Protein AF-A0AAW0KDB8-F1 (afdb_monomer_lite)

Sequence (115 aa):
WPCATGHCGGSLLCNGLGGTPPATLAEITLGNEQDFYDVSLVDGYNLAISITTIKGDLNMMCPVGLQVRSHDNKRVVACESACFAFNLPSSVTGSFGSLRLVNPQHTLGFSRGLS

pLDDT: mean 74.94, std 22.3, range [28.2, 95.38]

Organism: Quercus suber (NCBI:txid58331)

InterPro domains:
  IPR001938 Thaumatin family [PF00314] (3-90)
  IPR001938 Thaumatin family [PIRSF002703] (3-102)
  IPR001938 Thaumatin family [PS51367] (1-89)
  IPR001938 Thaumatin family [PTHR31048] (3-98)
  IPR001938 Thaumatin family [SM00205] (1-104)
  IPR037176 Osmotin/thaumatin-like superfamily [G3DSA:2.60.110.10] (1-110)
  IPR037176 Osmotin/thaumatin-like superfamily [SSF49870] (2-90)

Structure (mmCIF, N/CA/C/O backbone):
data_AF-A0AAW0KDB8-F1
#
_entry.id   AF-A0AAW0KDB8-F1
#
loop_
_atom_site.group_PDB
_atom_site.id
_atom_site.type_symbol
_atom_site.label_atom_id
_atom_site.label_alt_id
_atom_site.label_comp_id
_atom_site.label_asym_id
_atom_site.label_entity_id
_atom_site.label_seq_id
_atom_site.pdbx_PDB_ins_code
_atom_site.Cartn_x
_atom_site.Cartn_y
_atom_site.Cartn_z
_atom_site.occupancy
_atom_site.B_iso_or_equiv
_atom_site.auth_seq_id
_atom_site.auth_comp_id
_atom_site.auth_asym_id
_atom_site.auth_atom_id
_atom_site.pdbx_PDB_model_num
ATOM 1 N N . TRP A 1 1 ? 15.067 -18.285 -4.092 1.00 57.59 1 TRP A N 1
ATOM 2 C CA . TRP A 1 1 ? 14.316 -18.486 -5.347 1.00 57.59 1 TRP A CA 1
ATOM 3 C C . TRP A 1 1 ? 13.918 -17.125 -5.898 1.00 57.59 1 TRP A C 1
ATOM 5 O O . TRP A 1 1 ? 13.389 -16.344 -5.116 1.00 57.59 1 TRP A O 1
ATOM 15 N N . PRO A 1 2 ? 14.220 -16.807 -7.169 1.00 82.44 2 PRO A N 1
ATOM 16 C CA . PRO A 1 2 ? 13.782 -15.562 -7.800 1.00 82.44 2 PRO A CA 1
ATOM 17 C C . PRO A 1 2 ? 12.295 -15.622 -8.189 1.00 82.44 2 PRO A C 1
ATOM 19 O O . PRO A 1 2 ? 11.789 -16.683 -8.550 1.00 82.44 2 PRO A O 1
ATOM 22 N N . CYS A 1 3 ? 11.602 -14.485 -8.106 1.00 89.75 3 CYS A N 1
ATOM 23 C CA . CYS A 1 3 ? 10.203 -14.346 -8.524 1.00 89.75 3 CYS A CA 1
ATOM 24 C C . CYS A 1 3 ? 10.136 -14.040 -10.024 1.00 89.75 3 CYS A C 1
ATOM 26 O O . CYS A 1 3 ? 11.021 -13.366 -10.545 1.00 89.75 3 CYS A O 1
ATOM 28 N N . ALA A 1 4 ? 9.070 -14.474 -10.702 1.00 93.62 4 ALA A N 1
ATOM 29 C CA . ALA A 1 4 ? 8.877 -14.177 -12.125 1.00 93.62 4 ALA A CA 1
ATOM 30 C C . ALA A 1 4 ? 8.695 -12.669 -12.408 1.00 93.62 4 ALA A C 1
ATOM 32 O O . ALA A 1 4 ? 9.132 -12.187 -13.446 1.00 93.62 4 ALA A O 1
ATOM 33 N N . THR A 1 5 ? 8.080 -11.923 -11.482 1.00 93.19 5 THR A N 1
ATOM 34 C CA . THR A 1 5 ? 7.867 -10.463 -11.558 1.00 93.19 5 THR A CA 1
ATOM 35 C C . THR A 1 5 ? 8.006 -9.843 -10.167 1.00 93.19 5 THR A C 1
ATOM 37 O O . THR A 1 5 ? 7.696 -10.528 -9.187 1.00 93.19 5 THR A O 1
ATOM 40 N N . GLY A 1 6 ? 8.409 -8.572 -10.058 1.00 91.19 6 GLY A N 1
ATOM 41 C CA . GLY A 1 6 ? 8.468 -7.859 -8.772 1.00 91.19 6 GLY A CA 1
ATOM 42 C C . GLY A 1 6 ? 9.537 -8.383 -7.807 1.00 91.19 6 GLY A C 1
ATOM 43 O O . GLY A 1 6 ? 9.393 -8.276 -6.593 1.00 91.19 6 GLY A O 1
ATOM 44 N N . HIS A 1 7 ? 10.605 -8.992 -8.325 1.00 93.06 7 HIS A N 1
ATOM 45 C CA . HIS A 1 7 ? 11.698 -9.508 -7.505 1.00 93.06 7 HIS A CA 1
ATOM 46 C C . HIS A 1 7 ? 12.446 -8.369 -6.798 1.00 93.06 7 HIS A C 1
ATOM 48 O O . HIS A 1 7 ? 12.864 -7.421 -7.452 1.00 93.06 7 HIS A O 1
ATOM 54 N N . CYS A 1 8 ? 12.662 -8.479 -5.490 1.00 93.00 8 CYS A N 1
ATOM 55 C CA . CYS A 1 8 ? 13.302 -7.444 -4.670 1.00 93.00 8 CYS A CA 1
ATOM 56 C C . CYS A 1 8 ? 14.604 -7.937 -4.000 1.00 93.00 8 CYS A C 1
ATOM 58 O O . CYS A 1 8 ? 14.985 -7.449 -2.942 1.00 93.00 8 CYS A O 1
ATOM 60 N N . GLY A 1 9 ? 15.279 -8.937 -4.586 1.00 86.94 9 GLY A N 1
ATOM 61 C CA . GLY A 1 9 ? 16.537 -9.503 -4.078 1.00 86.94 9 GLY A CA 1
ATOM 62 C C . GLY A 1 9 ? 16.437 -10.972 -3.650 1.00 86.94 9 GLY A C 1
ATOM 63 O O . GLY A 1 9 ? 15.421 -11.632 -3.820 1.00 86.94 9 GLY A O 1
ATOM 64 N N . GLY A 1 10 ? 17.507 -11.526 -3.078 1.00 83.88 10 GLY A N 1
ATOM 65 C CA . GLY A 1 10 ? 17.668 -12.980 -2.898 1.00 83.88 10 GLY A CA 1
ATOM 66 C C . GLY A 1 10 ? 16.822 -13.663 -1.810 1.00 83.88 10 GLY A C 1
ATOM 67 O O . GLY A 1 10 ? 17.014 -14.859 -1.580 1.00 83.88 10 GLY A O 1
ATOM 68 N N . SER A 1 11 ? 15.920 -12.949 -1.130 1.00 81.62 11 SER A N 1
ATOM 69 C CA . SER A 1 11 ? 15.156 -13.458 0.019 1.00 81.62 11 SER A CA 1
ATOM 70 C C . SER A 1 11 ? 13.664 -13.117 -0.071 1.00 81.62 11 SER A C 1
ATOM 72 O O . SER A 1 11 ? 13.263 -12.305 -0.898 1.00 81.62 11 SER A O 1
ATOM 74 N N . LEU A 1 12 ? 12.838 -13.739 0.779 1.00 86.06 12 LEU A N 1
ATOM 75 C CA . LEU A 1 12 ? 11.398 -13.450 0.855 1.00 86.06 12 LEU A CA 1
ATOM 76 C C . LEU A 1 12 ? 11.111 -12.032 1.384 1.00 86.06 12 LEU A C 1
ATOM 78 O O . LEU A 1 12 ? 10.102 -11.436 1.023 1.00 86.06 12 LEU A O 1
ATOM 82 N N . LEU A 1 13 ? 11.985 -11.500 2.243 1.00 89.00 13 LEU A N 1
ATOM 83 C CA . LEU A 1 13 ? 11.866 -10.154 2.796 1.00 89.00 13 LEU A CA 1
ATOM 84 C C . LEU A 1 13 ? 12.662 -9.174 1.926 1.00 89.00 13 LEU A C 1
ATOM 86 O O . LEU A 1 13 ? 13.864 -9.351 1.725 1.00 89.00 13 LEU A O 1
ATOM 90 N N . CYS A 1 14 ? 12.000 -8.123 1.440 1.00 87.75 14 CYS A N 1
ATOM 91 C CA . CYS A 1 14 ? 12.627 -7.137 0.556 1.00 87.75 14 CYS A CA 1
ATOM 92 C C . CYS A 1 14 ? 13.578 -6.169 1.276 1.00 87.75 14 CYS A C 1
ATOM 94 O O . CYS A 1 14 ? 14.377 -5.514 0.621 1.00 87.75 14 CYS A O 1
ATOM 96 N N . ASN A 1 15 ? 13.515 -6.052 2.610 1.00 89.75 15 ASN A N 1
ATOM 97 C CA . ASN A 1 15 ? 14.409 -5.202 3.416 1.00 89.75 15 ASN A CA 1
ATOM 98 C C . ASN A 1 15 ? 14.564 -3.758 2.889 1.00 89.75 15 ASN A C 1
ATOM 100 O O . ASN A 1 15 ? 15.658 -3.201 2.892 1.00 89.75 15 ASN A O 1
ATOM 104 N N . GLY A 1 16 ? 13.466 -3.159 2.421 1.00 88.56 16 GLY A N 1
ATOM 105 C CA . GLY A 1 16 ? 13.452 -1.798 1.873 1.00 88.56 16 GLY A CA 1
ATOM 106 C C . GLY A 1 16 ? 13.813 -1.690 0.387 1.00 88.56 16 GLY A C 1
ATOM 107 O O . GLY A 1 16 ? 13.783 -0.590 -0.153 1.00 88.56 16 GLY A O 1
ATOM 108 N N . LEU A 1 17 ? 14.119 -2.800 -0.291 1.00 90.44 17 LEU A N 1
ATOM 109 C CA . LEU A 1 17 ? 14.300 -2.823 -1.741 1.00 90.44 17 LEU A CA 1
ATOM 110 C C . LEU A 1 17 ? 12.949 -2.800 -2.466 1.00 90.44 17 LEU A C 1
ATOM 112 O O . LEU A 1 17 ? 12.009 -3.494 -2.076 1.00 90.44 17 LEU A O 1
ATOM 116 N N . GLY A 1 18 ? 12.882 -2.032 -3.554 1.00 88.62 18 GLY A N 1
ATOM 117 C CA . GLY A 1 18 ? 11.751 -2.047 -4.479 1.00 88.62 18 GLY A CA 1
ATOM 118 C C . GLY A 1 18 ? 11.706 -3.327 -5.317 1.00 88.62 18 GLY A C 1
ATOM 119 O O . GLY A 1 18 ? 12.725 -3.988 -5.537 1.00 88.62 18 GLY A O 1
ATOM 120 N N . GLY A 1 19 ? 10.511 -3.686 -5.787 1.00 91.56 19 GLY A N 1
ATOM 121 C CA . GLY A 1 19 ? 10.341 -4.782 -6.737 1.00 91.56 19 GLY A CA 1
ATOM 122 C C . GLY A 1 19 ? 10.878 -4.398 -8.115 1.00 91.56 19 GLY A C 1
ATOM 123 O O . GLY A 1 19 ? 10.629 -3.301 -8.596 1.00 91.56 19 GLY A O 1
ATOM 124 N N . THR A 1 20 ? 11.599 -5.309 -8.765 1.00 94.88 20 THR A N 1
ATOM 125 C CA . THR A 1 20 ? 12.116 -5.093 -10.123 1.00 94.88 20 THR A CA 1
ATOM 126 C C . THR A 1 20 ? 10.945 -5.013 -11.114 1.00 94.88 20 THR A C 1
ATOM 128 O O . THR A 1 20 ? 10.152 -5.966 -11.153 1.00 94.88 20 THR A O 1
ATOM 131 N N . PRO A 1 21 ? 10.839 -3.939 -11.924 1.00 95.12 21 PRO A N 1
ATOM 132 C CA . PRO A 1 21 ? 9.825 -3.813 -12.970 1.00 95.12 21 PRO A CA 1
ATOM 133 C C . PRO A 1 21 ? 9.820 -5.006 -13.954 1.00 95.12 21 PRO A C 1
ATOM 135 O O . PRO A 1 21 ? 10.889 -5.541 -14.262 1.00 95.12 21 PRO A O 1
ATOM 138 N N . PRO A 1 22 ? 8.653 -5.426 -14.489 1.00 95.38 22 PRO A N 1
ATOM 139 C CA . PRO A 1 22 ? 7.350 -4.787 -14.330 1.00 95.38 22 PRO A CA 1
ATOM 140 C C . PRO A 1 22 ? 6.673 -5.106 -12.986 1.00 95.38 22 PRO A C 1
ATOM 142 O O . PRO A 1 22 ? 6.595 -6.272 -12.583 1.00 95.38 22 PRO A O 1
ATOM 145 N N . ALA A 1 23 ? 6.148 -4.076 -12.320 1.00 94.81 23 ALA A N 1
ATOM 146 C CA . ALA A 1 23 ? 5.431 -4.191 -11.053 1.00 94.81 23 ALA A CA 1
ATOM 147 C C . ALA A 1 23 ? 4.352 -3.105 -10.916 1.00 94.81 23 ALA A C 1
ATOM 149 O O . ALA A 1 23 ? 4.646 -1.918 -11.008 1.00 94.81 23 ALA A O 1
ATOM 150 N N . THR A 1 24 ? 3.114 -3.520 -10.637 1.00 90.00 24 THR A N 1
ATOM 151 C CA . THR A 1 24 ? 2.041 -2.605 -10.232 1.00 90.00 24 THR A CA 1
ATOM 152 C C . THR A 1 24 ? 2.327 -2.090 -8.817 1.00 90.00 24 THR A C 1
ATOM 154 O O . THR A 1 24 ? 2.524 -2.900 -7.906 1.00 90.00 24 THR A O 1
ATOM 157 N N . LEU A 1 25 ? 2.317 -0.772 -8.605 1.00 92.31 25 LEU A N 1
ATOM 158 C CA . LEU A 1 25 ? 2.621 -0.156 -7.310 1.00 92.31 25 LEU A CA 1
ATOM 159 C C . LEU A 1 25 ? 1.346 0.346 -6.622 1.00 92.31 25 LEU A C 1
ATOM 161 O O . LEU A 1 25 ? 0.492 0.962 -7.255 1.00 92.31 25 LEU A O 1
ATOM 165 N N . ALA A 1 26 ? 1.220 0.085 -5.320 1.00 93.19 26 ALA A N 1
ATOM 166 C CA . ALA A 1 26 ? 0.287 0.794 -4.447 1.00 93.19 26 ALA A CA 1
ATOM 167 C C . ALA A 1 26 ? 1.082 1.818 -3.645 1.00 93.19 26 ALA A C 1
ATOM 169 O O . ALA A 1 26 ? 1.935 1.440 -2.837 1.00 93.19 26 ALA A O 1
ATOM 170 N N . GLU A 1 27 ? 0.795 3.093 -3.861 1.00 88.94 27 GLU A N 1
ATOM 171 C CA . GLU A 1 27 ? 1.502 4.196 -3.222 1.00 88.94 27 GLU A CA 1
ATOM 172 C C . GLU A 1 27 ? 0.589 4.813 -2.161 1.00 88.94 27 GLU A C 1
ATOM 174 O O . GLU A 1 27 ? -0.596 5.049 -2.400 1.00 88.94 27 GLU A O 1
ATOM 179 N N . ILE A 1 28 ? 1.118 4.999 -0.948 1.00 90.75 28 ILE A N 1
ATOM 180 C CA . ILE A 1 28 ? 0.391 5.580 0.185 1.00 90.75 28 ILE A CA 1
ATOM 181 C C . ILE A 1 28 ? 1.313 6.581 0.870 1.00 90.75 28 ILE A C 1
ATOM 183 O O . ILE A 1 28 ? 2.396 6.229 1.335 1.00 90.75 28 ILE A O 1
ATOM 187 N N . THR A 1 29 ? 0.856 7.822 0.968 1.00 85.94 29 THR A N 1
ATOM 188 C CA . THR A 1 29 ? 1.501 8.885 1.737 1.00 85.94 29 THR A CA 1
ATOM 189 C C . THR A 1 29 ? 0.600 9.234 2.910 1.00 85.94 29 THR A C 1
ATOM 191 O O . THR A 1 29 ? -0.504 9.740 2.712 1.00 85.94 29 THR A O 1
ATOM 194 N N . LEU A 1 30 ? 1.070 8.948 4.127 1.00 86.75 30 LEU A N 1
ATOM 195 C CA . LEU A 1 30 ? 0.355 9.277 5.357 1.00 86.75 30 LEU A CA 1
ATOM 196 C C . LEU A 1 30 ? 0.661 10.718 5.758 1.00 86.75 30 LEU A C 1
ATOM 198 O O . LEU A 1 30 ? 1.826 11.076 5.954 1.00 86.75 30 LEU A O 1
ATOM 202 N N . GLY A 1 31 ? -0.380 11.536 5.854 1.00 86.38 31 GLY A N 1
ATOM 203 C CA . GLY A 1 31 ? -0.273 12.926 6.282 1.00 86.38 31 GLY A CA 1
ATOM 204 C C . GLY A 1 31 ? -0.811 13.122 7.695 1.00 86.38 31 GLY A C 1
ATOM 205 O O . GLY A 1 31 ? -1.435 12.243 8.277 1.00 86.38 31 GLY A O 1
ATOM 206 N N . ASN A 1 32 ? -0.590 14.309 8.262 1.00 83.31 32 ASN A N 1
ATOM 207 C CA . ASN A 1 32 ? -1.126 14.633 9.591 1.00 83.31 32 ASN A CA 1
ATOM 208 C C . ASN A 1 32 ? -2.650 14.839 9.573 1.00 83.31 32 ASN A C 1
ATOM 210 O O . ASN A 1 32 ? -3.329 14.531 10.546 1.00 83.31 32 ASN A O 1
ATOM 214 N N . GLU A 1 33 ? -3.178 15.380 8.473 1.00 87.75 33 GLU A N 1
ATOM 215 C CA . GLU A 1 33 ? -4.601 15.714 8.313 1.00 87.75 33 GLU A CA 1
ATOM 216 C C . GLU A 1 33 ? -5.255 14.953 7.156 1.00 87.75 33 GLU A C 1
ATOM 218 O O . GLU A 1 33 ? -6.455 14.676 7.182 1.00 87.75 33 GLU A O 1
ATOM 223 N N . GLN A 1 34 ? -4.468 14.615 6.134 1.00 84.50 34 GLN A N 1
ATOM 224 C CA . GLN A 1 34 ? -4.949 13.986 4.917 1.00 84.50 34 GLN A CA 1
ATOM 225 C C . GLN A 1 34 ? -3.924 12.993 4.383 1.00 84.50 34 GLN A C 1
ATOM 227 O O . GLN A 1 34 ? -2.764 13.340 4.174 1.00 84.50 34 GLN A O 1
ATOM 232 N N . ASP A 1 35 ? -4.401 11.785 4.102 1.00 86.69 35 ASP A N 1
ATOM 233 C CA . ASP A 1 35 ? -3.634 10.750 3.424 1.00 86.69 35 ASP A CA 1
ATOM 234 C C . ASP A 1 35 ? -3.864 10.818 1.913 1.00 86.69 35 ASP A C 1
ATOM 236 O O . ASP A 1 35 ? -4.973 11.107 1.443 1.00 86.69 35 ASP A O 1
ATOM 240 N N . PHE A 1 36 ? -2.826 10.491 1.150 1.00 85.94 36 PHE A N 1
ATOM 241 C CA . PHE A 1 36 ? -2.881 10.355 -0.303 1.00 85.94 36 PHE A CA 1
ATOM 242 C C . PHE A 1 36 ? -2.572 8.913 -0.682 1.00 85.94 36 PHE A C 1
ATOM 244 O O . PHE A 1 36 ? -1.694 8.288 -0.088 1.00 85.94 36 PHE A O 1
ATOM 251 N N . TYR A 1 37 ? -3.304 8.375 -1.653 1.00 89.69 37 TYR A N 1
ATOM 252 C CA . TYR A 1 37 ? -3.084 7.022 -2.138 1.00 89.69 37 TYR A CA 1
ATOM 253 C C . TYR A 1 37 ? -3.425 6.902 -3.618 1.00 89.69 37 TYR A C 1
ATOM 255 O O . TYR A 1 37 ? -4.365 7.543 -4.099 1.00 89.69 37 TYR A O 1
ATOM 263 N N . ASP A 1 38 ? -2.709 6.031 -4.318 1.00 87.44 38 ASP A N 1
ATOM 264 C CA . ASP A 1 38 ? -2.963 5.722 -5.719 1.00 87.44 38 ASP A CA 1
ATOM 265 C C . ASP A 1 38 ? -2.424 4.337 -6.113 1.00 87.44 38 ASP A C 1
ATOM 267 O O . ASP A 1 38 ? -1.671 3.687 -5.383 1.00 87.44 38 ASP A O 1
ATOM 271 N N . VAL A 1 39 ? -2.901 3.853 -7.261 1.00 91.31 39 VAL A N 1
ATOM 272 C CA . VAL A 1 39 ? -2.353 2.674 -7.932 1.00 91.31 39 VAL A CA 1
ATOM 273 C C . VAL A 1 39 ? -1.598 3.171 -9.152 1.00 91.31 39 VAL A C 1
ATOM 275 O O . VAL A 1 39 ? -2.202 3.722 -10.077 1.00 91.31 39 VAL A O 1
ATOM 278 N N . SER A 1 40 ? -0.296 2.933 -9.155 1.00 87.38 40 SER A N 1
ATOM 279 C CA . SER A 1 40 ? 0.622 3.435 -10.160 1.00 87.38 40 SER A CA 1
ATOM 280 C C . SER A 1 40 ? 1.114 2.304 -11.054 1.00 87.38 40 SER A C 1
ATOM 282 O O . SER A 1 40 ? 1.438 1.199 -10.611 1.00 87.38 40 SER A O 1
ATOM 284 N N . LEU A 1 41 ? 1.140 2.596 -12.353 1.00 91.56 41 LEU A N 1
ATOM 285 C CA . LEU A 1 41 ? 1.684 1.731 -13.402 1.00 91.56 41 LEU A CA 1
ATOM 286 C C . LEU A 1 41 ? 2.968 2.317 -13.994 1.00 91.56 41 LEU A C 1
ATOM 288 O O . LEU A 1 41 ? 3.374 1.916 -15.085 1.00 91.56 41 LEU A O 1
ATOM 292 N N . VAL A 1 42 ? 3.587 3.281 -13.302 1.00 93.75 42 VAL A N 1
ATOM 293 C CA . VAL A 1 42 ? 4.853 3.898 -13.727 1.00 93.75 42 VAL A CA 1
ATOM 294 C C . VAL A 1 42 ? 5.931 2.827 -13.926 1.00 93.75 42 VAL A C 1
ATOM 296 O O . VAL A 1 42 ? 6.629 2.853 -14.937 1.00 93.75 42 VAL A O 1
ATOM 299 N N . ASP A 1 43 ? 5.960 1.821 -13.047 1.00 90.31 43 ASP A N 1
ATOM 300 C CA . ASP A 1 43 ? 6.878 0.676 -13.105 1.00 90.31 43 ASP A CA 1
ATOM 301 C C . ASP A 1 43 ? 6.289 -0.539 -13.849 1.00 90.31 43 ASP A C 1
ATOM 303 O O . ASP A 1 43 ? 6.787 -1.661 -13.744 1.00 90.31 43 ASP A O 1
ATOM 307 N N . GLY A 1 44 ? 5.240 -0.341 -14.649 1.00 91.00 44 GLY A N 1
ATOM 308 C CA . GLY A 1 44 ? 4.585 -1.386 -15.433 1.00 91.00 44 GLY A CA 1
ATOM 309 C C . GLY A 1 44 ? 3.476 -2.130 -14.684 1.00 91.00 44 GLY A C 1
ATOM 310 O O . GLY A 1 44 ? 3.011 -1.718 -13.627 1.00 91.00 44 GLY A O 1
ATOM 311 N N . TYR A 1 45 ? 3.000 -3.226 -15.275 1.00 92.94 45 TYR A N 1
ATOM 312 C CA . TYR A 1 45 ? 1.864 -3.999 -14.769 1.00 92.94 45 TYR A CA 1
ATOM 313 C C . TYR A 1 45 ? 2.229 -5.476 -14.650 1.00 92.94 45 TYR A C 1
ATOM 315 O O . TYR A 1 45 ? 2.732 -6.072 -15.605 1.00 92.94 45 TYR A O 1
ATOM 323 N N . ASN A 1 46 ? 1.928 -6.079 -13.502 1.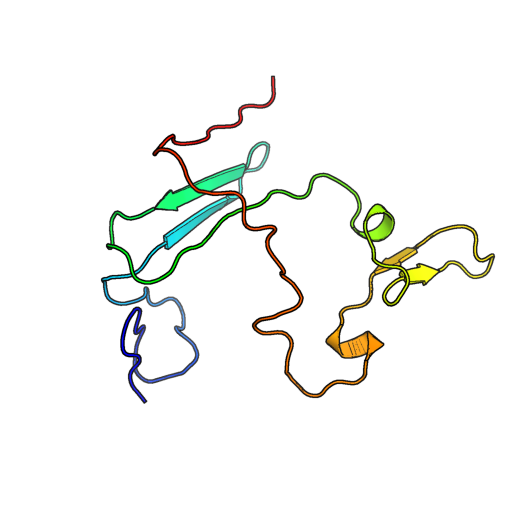00 91.88 46 ASN A N 1
ATOM 324 C CA . ASN A 1 46 ? 2.035 -7.527 -13.305 1.00 91.88 46 ASN A CA 1
ATOM 325 C C . ASN A 1 46 ? 0.765 -8.139 -12.700 1.00 91.88 46 ASN A C 1
ATOM 327 O O . ASN A 1 46 ? 0.358 -9.225 -13.107 1.00 91.88 46 ASN A O 1
ATOM 331 N N . LEU A 1 47 ? 0.130 -7.449 -11.749 1.00 93.19 47 LEU A N 1
ATOM 332 C CA . LEU A 1 47 ? -1.079 -7.893 -11.058 1.00 93.19 47 LEU A CA 1
ATOM 333 C C . LEU A 1 47 ? -2.071 -6.739 -10.895 1.00 93.19 47 LEU A C 1
ATOM 335 O O . LEU A 1 47 ? -1.685 -5.584 -10.715 1.00 93.19 47 LEU A O 1
ATOM 339 N N . ALA A 1 48 ? -3.366 -7.057 -10.926 1.00 88.19 48 ALA A N 1
ATOM 340 C CA . ALA A 1 48 ? -4.414 -6.101 -10.593 1.00 88.19 48 ALA A CA 1
ATOM 341 C C . ALA A 1 48 ? -4.484 -5.902 -9.073 1.00 88.19 48 ALA A C 1
ATOM 343 O O . ALA A 1 48 ? -4.628 -6.869 -8.324 1.00 88.19 48 ALA A O 1
ATOM 344 N N . ILE A 1 49 ? -4.428 -4.647 -8.634 1.00 89.12 49 ILE A N 1
ATOM 345 C CA . ILE A 1 49 ? -4.573 -4.258 -7.230 1.00 89.12 49 ILE A CA 1
ATOM 346 C C . ILE A 1 49 ? -5.610 -3.142 -7.105 1.00 89.12 49 ILE A C 1
ATOM 348 O O . ILE A 1 49 ? -5.906 -2.440 -8.071 1.00 89.12 49 ILE A O 1
ATOM 352 N N . SER A 1 50 ? -6.161 -2.968 -5.906 1.00 86.38 50 SER A N 1
ATOM 353 C CA . SER A 1 50 ? -7.043 -1.843 -5.594 1.00 86.38 50 SER A CA 1
ATOM 354 C C . SER A 1 50 ? -6.866 -1.425 -4.141 1.00 86.38 50 SER A C 1
ATOM 356 O O . SER A 1 50 ? -6.616 -2.269 -3.279 1.00 86.38 50 SER A O 1
ATOM 358 N N . ILE A 1 51 ? -7.013 -0.128 -3.881 1.00 83.81 51 ILE A N 1
ATOM 359 C CA . ILE A 1 51 ? -6.929 0.454 -2.542 1.00 83.81 51 ILE A CA 1
ATOM 360 C C . ILE A 1 51 ? -8.340 0.864 -2.128 1.00 83.81 51 ILE A C 1
ATOM 362 O O . ILE A 1 51 ? -8.998 1.640 -2.819 1.00 83.81 51 ILE A O 1
ATOM 366 N N . THR A 1 52 ? -8.815 0.329 -1.004 1.00 83.25 52 THR A N 1
ATOM 367 C CA . THR A 1 52 ? -10.114 0.689 -0.422 1.00 83.25 52 THR A CA 1
ATOM 368 C C . THR A 1 52 ? -9.888 1.282 0.957 1.00 83.25 52 THR A C 1
ATOM 370 O O . THR A 1 52 ? -9.312 0.632 1.826 1.00 83.25 52 THR A O 1
ATOM 373 N N . THR A 1 53 ? -10.361 2.508 1.169 1.00 78.81 53 THR A N 1
ATOM 374 C CA . THR A 1 53 ? -10.320 3.139 2.487 1.00 78.81 53 THR A CA 1
ATOM 375 C C . THR A 1 53 ? -11.517 2.687 3.311 1.00 78.81 53 THR A C 1
ATOM 377 O O . THR A 1 53 ? -12.668 2.7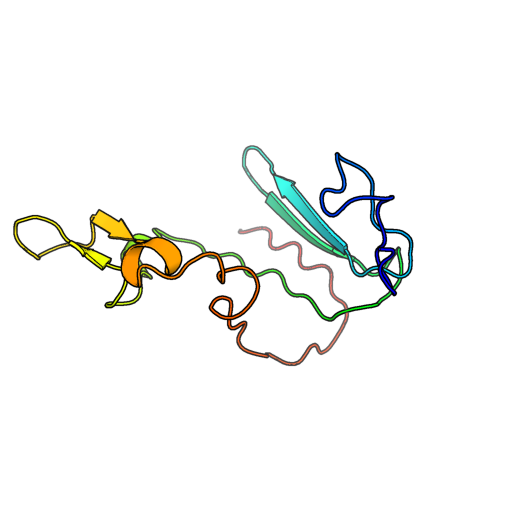71 2.879 1.00 78.81 53 THR A O 1
ATOM 380 N N . ILE A 1 54 ? -11.249 2.200 4.519 1.00 75.62 54 ILE A N 1
ATOM 381 C CA . ILE A 1 54 ? -12.290 1.869 5.488 1.00 75.62 54 ILE A CA 1
ATOM 382 C C . ILE A 1 54 ? -12.350 3.024 6.478 1.00 75.62 54 ILE A C 1
ATOM 384 O O . ILE A 1 54 ? -11.470 3.187 7.318 1.00 75.62 54 ILE A O 1
ATOM 388 N N . LYS A 1 55 ? -13.385 3.857 6.355 1.00 69.31 55 LYS A N 1
AT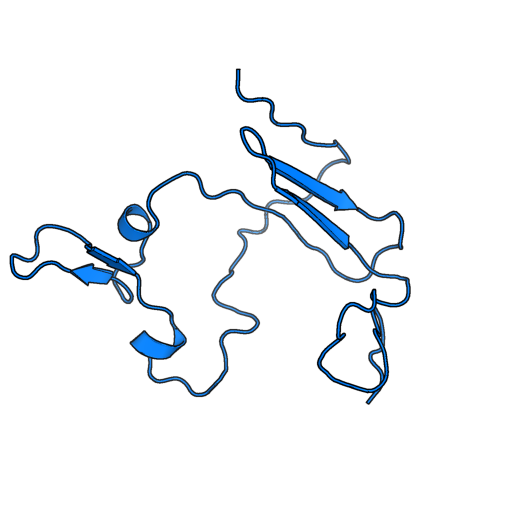OM 389 C CA . LYS A 1 55 ? -13.679 4.895 7.343 1.00 69.31 55 LYS A CA 1
ATOM 390 C C . LYS A 1 55 ? -14.588 4.325 8.418 1.00 69.31 55 LYS A C 1
ATOM 392 O O . LYS A 1 55 ? -15.756 4.057 8.150 1.00 69.31 55 LYS A O 1
ATOM 397 N N . GLY A 1 56 ? -14.070 4.182 9.630 1.00 67.19 56 GLY A N 1
ATOM 398 C CA . GLY A 1 56 ? -14.873 3.830 10.795 1.00 67.19 56 GLY A CA 1
ATOM 399 C C . GLY A 1 56 ? -14.171 2.871 11.740 1.00 67.19 56 GLY A C 1
ATOM 400 O O . GLY A 1 56 ? -13.094 2.357 11.455 1.00 67.19 56 GLY A O 1
ATOM 401 N N . ASP A 1 57 ? -14.811 2.647 12.881 1.00 75.81 57 ASP A N 1
ATOM 402 C CA . ASP A 1 57 ? -14.358 1.679 13.869 1.00 75.81 57 ASP A CA 1
ATOM 403 C C . ASP A 1 57 ? -14.484 0.257 13.300 1.00 75.81 57 ASP A C 1
ATOM 405 O O . ASP A 1 57 ? -15.578 -0.187 12.932 1.00 75.81 57 ASP A O 1
ATOM 409 N N . LEU A 1 58 ? -13.359 -0.462 13.247 1.00 80.12 58 LEU A N 1
ATOM 410 C CA . LEU A 1 58 ? -13.292 -1.850 12.792 1.00 80.12 58 LEU A CA 1
ATOM 411 C C . LEU A 1 58 ? -14.241 -2.748 13.598 1.00 80.12 58 LEU A C 1
ATOM 413 O O . LEU A 1 58 ? -14.791 -3.705 13.057 1.00 80.12 58 LEU A O 1
ATOM 417 N N . ASN A 1 5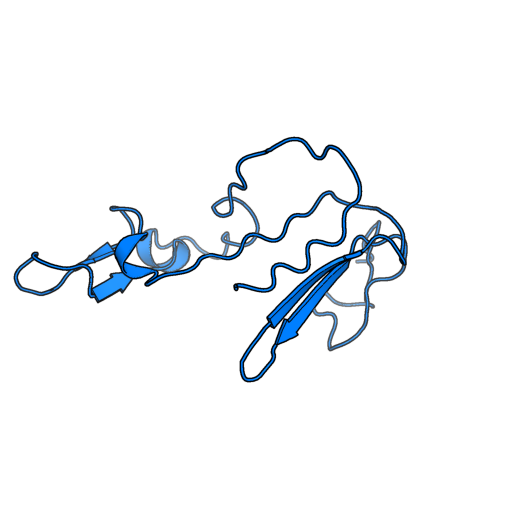9 ? -14.513 -2.401 14.858 1.00 84.56 59 ASN A N 1
ATOM 418 C CA . ASN A 1 59 ? -15.463 -3.116 15.705 1.00 84.56 59 ASN A CA 1
ATOM 419 C C . ASN A 1 59 ? -16.896 -3.069 15.156 1.00 84.56 59 ASN A C 1
ATOM 421 O O . ASN A 1 59 ? -17.642 -4.034 15.321 1.00 84.56 59 ASN A O 1
ATOM 425 N N . MET A 1 60 ? -17.283 -1.991 14.464 1.00 81.94 60 MET A N 1
ATOM 426 C CA . MET A 1 60 ? -18.615 -1.874 13.853 1.00 81.94 60 MET A CA 1
ATOM 427 C C . MET A 1 60 ? -18.752 -2.697 12.571 1.00 81.94 60 MET A C 1
ATOM 429 O O . MET A 1 60 ? -19.856 -3.109 12.223 1.00 81.94 60 MET A O 1
ATOM 433 N N . MET A 1 61 ? -17.643 -2.935 11.869 1.00 82.31 61 MET A N 1
ATOM 434 C CA . MET A 1 61 ? -17.615 -3.714 10.624 1.00 82.31 61 MET A CA 1
ATOM 435 C C . MET A 1 61 ? -17.133 -5.153 10.838 1.00 82.31 61 MET A C 1
ATOM 437 O O . MET A 1 61 ? -17.031 -5.920 9.881 1.00 82.31 61 MET A O 1
ATOM 441 N N . CYS A 1 62 ? -16.841 -5.528 12.084 1.00 85.00 62 CYS A N 1
ATOM 442 C CA . CYS A 1 62 ? -16.274 -6.821 12.416 1.00 85.00 62 CYS A CA 1
ATOM 443 C C . CYS A 1 62 ? -17.267 -7.957 12.109 1.00 85.00 62 CYS A C 1
ATOM 445 O O . CYS A 1 62 ? -18.378 -7.964 12.656 1.00 85.00 62 CYS A O 1
ATOM 447 N N . PRO A 1 63 ? -16.899 -8.947 11.275 1.00 86.94 63 PRO A N 1
ATOM 448 C CA . PRO A 1 63 ? -17.733 -10.117 11.019 1.00 86.94 63 PRO A CA 1
ATOM 449 C C . PRO A 1 63 ? -18.045 -10.879 12.310 1.00 86.94 63 PRO A C 1
ATOM 451 O O . PRO A 1 63 ? -17.174 -11.024 13.160 1.00 86.94 63 PRO A O 1
ATOM 454 N N . VAL A 1 64 ? -19.258 -11.431 12.437 1.00 86.50 64 VAL A N 1
ATOM 455 C CA . VAL A 1 64 ? -19.737 -12.094 13.672 1.00 86.50 64 VAL A CA 1
ATOM 456 C C . VAL A 1 64 ? -18.767 -13.159 14.201 1.00 86.50 64 VAL A C 1
ATOM 458 O O . VAL A 1 64 ? -18.556 -13.236 15.405 1.00 86.50 64 VAL A O 1
ATOM 461 N N . GLY A 1 65 ? -18.131 -13.934 13.317 1.00 83.81 65 GLY A N 1
ATOM 462 C CA . GLY A 1 65 ? -17.167 -14.977 13.700 1.00 83.81 65 GLY A CA 1
ATOM 463 C C . GLY A 1 65 ? -15.830 -14.469 14.255 1.00 83.81 65 GLY A C 1
ATOM 464 O O . GLY A 1 65 ? -15.036 -15.279 14.715 1.00 83.81 65 GLY A O 1
ATOM 465 N N . LEU A 1 66 ? -15.579 -13.159 14.207 1.00 88.19 66 LEU A N 1
ATOM 466 C CA . LEU A 1 66 ? -14.350 -12.511 14.674 1.00 88.19 66 LEU A CA 1
ATOM 467 C C . LEU A 1 66 ? -14.613 -11.503 15.807 1.00 88.19 66 LEU A C 1
ATOM 469 O O . LEU A 1 66 ? -13.687 -10.872 16.304 1.00 88.19 66 LEU A O 1
ATOM 473 N N . GLN A 1 67 ? -15.867 -11.304 16.218 1.00 91.94 67 GLN A N 1
ATOM 474 C CA . GLN A 1 67 ? -16.205 -10.293 17.219 1.00 91.94 67 GLN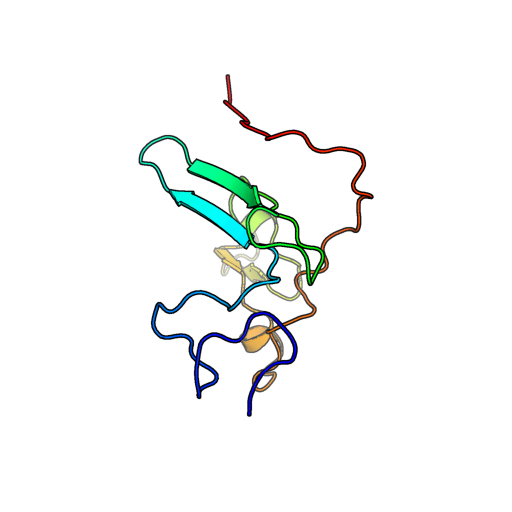 A CA 1
ATOM 475 C C . GLN A 1 67 ? -15.776 -10.722 18.623 1.00 91.94 67 GLN A C 1
ATOM 477 O O . GLN A 1 67 ? -16.276 -11.710 19.160 1.00 91.94 67 GLN A O 1
ATOM 482 N N . VAL A 1 68 ? -14.965 -9.895 19.280 1.00 92.38 68 VAL A N 1
ATOM 483 C CA . VAL A 1 68 ? -14.786 -9.940 20.735 1.00 92.38 68 VAL A CA 1
ATOM 484 C C . VAL A 1 68 ? -15.832 -9.028 21.355 1.00 92.38 68 VAL A C 1
ATOM 486 O O . VAL A 1 68 ? -15.870 -7.824 21.086 1.00 92.38 68 VAL A O 1
ATOM 489 N N . ARG A 1 69 ? -16.720 -9.596 22.170 1.00 92.94 69 ARG A N 1
ATOM 490 C CA . ARG A 1 69 ? -17.853 -8.866 22.752 1.00 92.94 69 ARG A CA 1
ATOM 491 C C . ARG A 1 69 ? -17.596 -8.541 24.219 1.00 92.94 69 ARG A C 1
ATOM 493 O O . ARG A 1 69 ? -16.911 -9.273 24.926 1.00 92.94 69 ARG A O 1
ATOM 500 N N . SER A 1 70 ? -18.159 -7.419 24.661 1.00 93.81 70 SER A N 1
ATOM 501 C CA . SER A 1 70 ? -18.194 -7.019 26.072 1.00 93.81 70 SER A CA 1
ATOM 502 C C . SER A 1 70 ? -18.837 -8.111 26.942 1.00 93.81 70 SER A C 1
ATOM 504 O O . SER A 1 70 ? -19.661 -8.885 26.456 1.00 93.81 70 SER A O 1
ATOM 506 N N . HIS A 1 71 ? -18.524 -8.131 28.242 1.00 92.31 71 HIS A N 1
ATOM 507 C CA . HIS A 1 71 ? -19.075 -9.083 29.219 1.00 92.31 71 HIS A CA 1
ATOM 508 C C . HIS A 1 71 ? -20.616 -9.118 29.226 1.00 92.31 71 HIS A C 1
ATOM 510 O O . HIS A 1 71 ? -21.230 -10.163 29.420 1.00 92.31 71 HIS A O 1
ATOM 516 N N . ASP A 1 72 ? -21.258 -7.973 28.986 1.00 93.38 72 ASP A N 1
ATOM 517 C CA . ASP A 1 72 ? -22.716 -7.844 28.906 1.00 93.38 72 ASP A CA 1
ATOM 518 C C . ASP A 1 72 ? -23.304 -8.211 27.533 1.00 93.38 72 ASP A C 1
ATOM 520 O O . ASP A 1 72 ? -24.516 -8.121 27.337 1.00 93.38 72 ASP A O 1
ATOM 524 N N . ASN A 1 73 ? -22.466 -8.615 26.573 1.00 88.00 73 ASN A N 1
ATOM 525 C CA . ASN A 1 73 ? -22.857 -8.970 25.214 1.00 88.00 73 ASN A CA 1
ATOM 526 C C . ASN A 1 73 ? -23.618 -7.856 24.464 1.00 88.00 73 ASN A C 1
ATOM 528 O O . ASN A 1 73 ? -24.399 -8.139 23.549 1.00 88.00 73 ASN A O 1
ATOM 532 N N . LYS A 1 74 ? -23.401 -6.577 24.796 1.00 90.50 74 LYS A N 1
ATOM 533 C CA . LYS A 1 74 ? -24.097 -5.467 24.112 1.00 90.50 74 LYS A CA 1
ATOM 534 C C . LYS A 1 74 ? -23.281 -4.790 23.019 1.00 90.50 74 LYS A C 1
ATOM 536 O O . LYS A 1 74 ? -23.866 -4.164 22.141 1.00 90.50 74 LYS A O 1
ATOM 541 N N . ARG A 1 75 ? -21.951 -4.892 23.058 1.00 91.31 75 ARG A N 1
ATOM 542 C CA . ARG A 1 75 ? -21.049 -4.192 22.128 1.00 91.31 75 ARG A CA 1
ATOM 543 C C . ARG A 1 75 ? -19.873 -5.070 21.720 1.00 91.31 75 ARG A C 1
ATOM 545 O O . ARG A 1 75 ? -19.409 -5.882 22.520 1.00 91.31 75 ARG A O 1
ATOM 552 N N . VAL A 1 76 ? -19.406 -4.877 20.489 1.00 92.69 76 VAL A N 1
ATOM 553 C CA . VAL A 1 76 ? -18.116 -5.388 20.013 1.00 92.69 76 VAL A CA 1
ATOM 554 C C . VAL A 1 76 ? -17.039 -4.444 20.530 1.00 92.69 76 VAL A C 1
ATOM 556 O O . VAL A 1 76 ? -17.158 -3.234 20.354 1.00 92.69 76 VAL A O 1
ATOM 559 N N . VAL A 1 77 ? -16.044 -4.991 21.218 1.00 93.00 77 VAL A N 1
ATOM 560 C CA . VAL A 1 77 ? -14.955 -4.224 21.847 1.00 93.00 77 VAL A CA 1
ATOM 561 C C . VAL A 1 77 ? -13.610 -4.450 21.161 1.00 93.00 77 VAL A C 1
ATOM 563 O O . VAL A 1 77 ? -12.713 -3.627 21.310 1.00 93.00 77 VAL A O 1
ATOM 566 N N . ALA A 1 78 ? -13.478 -5.543 20.407 1.00 89.81 78 ALA A N 1
ATOM 567 C CA . ALA A 1 78 ? -12.349 -5.810 19.525 1.00 89.81 78 ALA A CA 1
ATOM 568 C C . ALA A 1 78 ? -12.787 -6.719 18.361 1.00 89.81 78 ALA A C 1
ATOM 570 O O . ALA A 1 78 ? -13.816 -7.399 18.440 1.00 89.81 78 ALA A O 1
ATOM 571 N N . CYS A 1 79 ? -11.985 -6.754 17.297 1.00 88.69 79 CYS A N 1
ATOM 572 C CA . CYS A 1 79 ? -12.140 -7.688 16.187 1.00 88.69 79 CYS A CA 1
ATOM 573 C C . CYS A 1 79 ? -10.901 -8.580 16.094 1.00 88.69 79 CYS A C 1
ATOM 575 O O . CYS A 1 79 ? -9.799 -8.084 15.865 1.00 88.69 79 CYS A O 1
ATOM 577 N N . GLU A 1 80 ? -11.082 -9.882 16.295 1.00 87.81 80 GLU A N 1
ATOM 578 C CA . GLU A 1 80 ? -10.015 -10.868 16.170 1.00 87.81 80 GLU A CA 1
ATOM 579 C C . GLU A 1 80 ? -9.560 -11.023 14.722 1.00 87.81 80 GLU A C 1
ATOM 581 O O . GLU A 1 80 ? -10.330 -10.892 13.767 1.00 87.81 80 GLU A O 1
ATOM 586 N N . SER A 1 81 ? -8.288 -11.371 14.550 1.00 83.19 81 SER A N 1
ATOM 587 C CA . SER A 1 81 ? -7.816 -11.798 13.235 1.00 83.19 81 SER A CA 1
ATOM 588 C C . SER A 1 81 ? -8.317 -13.211 12.927 1.00 83.19 81 SER A C 1
ATOM 590 O O . SER A 1 81 ? -8.495 -14.034 13.827 1.00 83.19 81 SER A O 1
ATOM 592 N N . ALA A 1 82 ? -8.449 -13.547 11.643 1.00 78.12 82 ALA A N 1
ATOM 593 C CA . ALA A 1 82 ? -8.797 -14.907 11.228 1.00 78.12 82 ALA A CA 1
ATOM 594 C C . ALA A 1 82 ? -7.796 -15.962 11.745 1.00 78.12 82 ALA A C 1
ATOM 596 O O . ALA A 1 82 ? -8.188 -17.085 12.043 1.00 78.12 82 ALA A O 1
ATOM 597 N N . CYS A 1 83 ? -6.515 -15.601 11.889 1.00 77.62 83 CYS A N 1
ATOM 598 C CA . CYS A 1 83 ? -5.485 -16.498 12.417 1.00 77.62 83 CYS A CA 1
ATOM 599 C C . CYS A 1 83 ? -5.826 -16.956 13.844 1.00 77.62 83 CYS A C 1
ATOM 601 O O . CYS A 1 83 ? -5.849 -18.153 14.128 1.00 77.62 83 CYS A O 1
ATOM 603 N N . PHE A 1 84 ? -6.157 -15.997 14.711 1.00 79.88 84 PHE A N 1
ATOM 604 C CA . PHE A 1 84 ? -6.480 -16.247 16.114 1.00 79.88 84 PHE A CA 1
ATOM 605 C C . PHE A 1 84 ? -7.871 -16.857 16.294 1.00 79.88 84 PHE A C 1
ATOM 607 O O . PHE A 1 84 ? -8.023 -17.803 17.062 1.00 79.88 84 PHE A O 1
ATOM 614 N N . ALA A 1 85 ? -8.873 -16.393 15.543 1.00 79.06 85 ALA A N 1
ATOM 615 C CA . ALA A 1 85 ? -10.232 -16.919 15.656 1.00 79.06 85 ALA A CA 1
ATOM 616 C C . ALA A 1 85 ? -10.353 -18.386 15.208 1.00 79.06 85 ALA A C 1
ATOM 618 O O . ALA A 1 85 ? -11.141 -19.141 15.775 1.00 79.06 85 ALA A O 1
ATOM 619 N N . PHE A 1 86 ? -9.569 -18.803 14.207 1.00 78.81 86 PHE A N 1
ATOM 620 C CA . PHE A 1 86 ? -9.655 -20.150 13.635 1.00 78.81 86 PHE A CA 1
ATOM 621 C C . PHE A 1 86 ? -8.486 -21.069 14.010 1.00 78.81 86 PHE A C 1
ATOM 623 O O . PHE A 1 86 ? -8.460 -22.209 13.549 1.00 78.81 86 PHE A O 1
ATOM 630 N N . ASN A 1 87 ? -7.537 -20.611 14.841 1.00 69.50 87 ASN A N 1
ATOM 631 C CA . ASN A 1 87 ? -6.316 -21.350 15.197 1.00 69.50 87 ASN A CA 1
ATOM 632 C C . ASN A 1 87 ? -5.601 -21.941 13.966 1.00 69.50 87 ASN A C 1
ATOM 634 O O . ASN A 1 87 ? -5.110 -23.072 13.985 1.00 69.50 87 ASN A O 1
ATOM 638 N N . LEU A 1 88 ? -5.582 -21.184 12.867 1.00 62.16 88 LEU A N 1
ATOM 639 C CA . LEU A 1 88 ? -4.981 -21.631 11.618 1.00 62.16 88 LEU A CA 1
ATOM 640 C C . LEU A 1 88 ? -3.489 -21.287 11.623 1.00 62.16 88 LEU A C 1
ATOM 642 O O . LEU A 1 88 ? -3.139 -20.112 11.756 1.00 62.16 88 LEU A O 1
ATOM 646 N N . PRO A 1 89 ? -2.591 -22.267 11.425 1.00 50.41 89 PRO A N 1
ATOM 647 C CA . PRO A 1 89 ? -1.188 -21.966 11.232 1.00 50.41 89 PRO A CA 1
ATOM 648 C C . PRO A 1 89 ? -1.028 -21.239 9.885 1.00 50.41 89 PRO A C 1
ATOM 650 O O . PRO A 1 89 ? -1.337 -21.771 8.822 1.00 50.41 89 PRO A O 1
ATOM 653 N N . SER A 1 90 ? -0.590 -19.980 9.963 1.00 53.12 90 SER A N 1
ATOM 654 C CA . SER A 1 90 ? 0.132 -19.227 8.922 1.00 53.12 90 SER A CA 1
ATOM 655 C C . SER A 1 90 ? -0.520 -18.926 7.557 1.00 53.12 90 SER A C 1
ATOM 657 O O . SER A 1 90 ? 0.179 -18.411 6.686 1.00 53.12 90 SER A O 1
ATOM 659 N N . SER A 1 91 ? -1.827 -19.111 7.340 1.00 51.28 91 SER A N 1
ATOM 660 C CA . SER A 1 91 ? -2.454 -18.792 6.037 1.00 51.28 91 SER A CA 1
ATOM 661 C C . SER A 1 91 ? -3.431 -17.607 6.074 1.00 51.28 91 SER A C 1
ATOM 663 O O . SER A 1 91 ? -4.621 -17.741 5.804 1.00 51.28 91 SER A O 1
ATOM 665 N N . VAL A 1 92 ? -2.929 -16.408 6.393 1.00 49.56 92 VAL A N 1
ATOM 666 C CA . VAL A 1 92 ? -3.671 -15.141 6.189 1.00 49.56 92 VAL A CA 1
ATOM 667 C C . VAL A 1 92 ? -2.908 -14.202 5.253 1.00 49.56 92 VAL A C 1
ATOM 669 O O . VAL A 1 92 ? -2.886 -12.993 5.441 1.00 49.56 92 VAL A O 1
ATOM 672 N N . THR A 1 93 ? -2.272 -14.751 4.220 1.00 46.09 93 THR A N 1
ATOM 673 C CA . THR A 1 93 ? -1.575 -13.955 3.196 1.00 46.09 93 THR A CA 1
ATOM 674 C C . THR A 1 93 ? -2.334 -13.839 1.872 1.00 46.09 93 THR A C 1
ATOM 676 O O . THR A 1 93 ? -1.762 -13.328 0.918 1.00 46.09 93 THR A O 1
ATOM 679 N N . GLY A 1 94 ? -3.615 -14.243 1.766 1.00 41.81 94 GLY A N 1
ATOM 680 C CA . GLY A 1 94 ? -4.272 -14.105 0.453 1.00 41.81 94 GLY A CA 1
ATOM 681 C C . GLY A 1 94 ? -5.752 -14.425 0.219 1.00 41.81 94 GLY A C 1
ATOM 682 O O . GLY A 1 94 ? -6.096 -14.579 -0.947 1.00 41.81 94 GLY A O 1
ATOM 683 N N . SER A 1 95 ? -6.659 -14.555 1.204 1.00 37.41 95 SER A N 1
ATOM 684 C CA . SER A 1 95 ? -8.071 -14.880 0.847 1.00 37.41 95 SER A CA 1
ATOM 685 C C . SER A 1 95 ? -9.217 -14.258 1.649 1.00 37.41 95 SER A C 1
ATOM 687 O O . SER A 1 95 ? -10.328 -14.228 1.131 1.00 37.41 95 SER A O 1
ATOM 689 N N . PHE A 1 96 ? -9.004 -13.676 2.833 1.00 36.69 96 PHE A N 1
ATOM 690 C CA . PHE A 1 96 ? -10.087 -12.938 3.518 1.00 36.69 96 PHE A CA 1
ATOM 691 C C . PHE A 1 96 ? -10.156 -11.450 3.155 1.00 36.69 96 PHE A C 1
ATOM 693 O O . PHE A 1 96 ? -11.138 -10.786 3.469 1.00 36.69 96 PHE A O 1
ATOM 700 N N . GLY A 1 97 ? -9.178 -10.942 2.403 1.00 35.31 97 GLY A N 1
ATOM 701 C CA . GLY A 1 97 ? -9.282 -9.663 1.706 1.00 35.31 97 GLY A CA 1
ATOM 702 C C . GLY A 1 97 ? -10.046 -9.815 0.394 1.00 35.31 97 GLY A C 1
ATOM 703 O O . GLY A 1 97 ? -9.530 -9.392 -0.634 1.00 35.31 97 GLY A O 1
ATOM 704 N N . SER A 1 98 ? -11.210 -10.485 0.396 1.00 35.84 98 SER A N 1
ATOM 705 C CA . SER A 1 98 ? -12.054 -10.612 -0.797 1.00 35.84 98 SER A CA 1
ATOM 706 C C . SER A 1 98 ? -12.575 -9.224 -1.172 1.00 35.84 98 SER A C 1
ATOM 708 O O . SER A 1 98 ? -13.653 -8.782 -0.772 1.00 35.84 98 SER A O 1
ATOM 710 N N . LEU A 1 99 ? -11.722 -8.514 -1.905 1.00 30.39 99 LEU A N 1
ATOM 711 C CA . LEU A 1 99 ? -12.029 -7.356 -2.706 1.00 30.39 99 LEU A CA 1
ATOM 712 C C . LEU A 1 99 ? -13.235 -7.733 -3.551 1.00 30.39 99 LEU A C 1
ATOM 714 O O . LEU A 1 99 ? -13.170 -8.628 -4.397 1.00 30.39 99 LEU A O 1
ATOM 718 N N . ARG A 1 100 ? -14.355 -7.051 -3.307 1.00 32.91 100 ARG A N 1
ATOM 719 C CA . ARG A 1 100 ? -15.438 -7.027 -4.280 1.00 32.91 100 ARG A CA 1
ATOM 720 C C . ARG A 1 100 ? -14.831 -6.524 -5.584 1.00 32.91 100 ARG A C 1
ATOM 722 O O . ARG A 1 100 ? -14.429 -5.369 -5.674 1.00 32.91 100 ARG A O 1
ATOM 729 N N . LEU A 1 101 ? -14.747 -7.422 -6.560 1.00 34.59 101 LEU A N 1
ATOM 730 C CA . LEU A 1 101 ? -14.413 -7.124 -7.942 1.00 34.59 101 LEU A CA 1
ATOM 731 C C . LEU A 1 101 ? -15.428 -6.102 -8.453 1.00 34.59 101 LEU A C 1
ATOM 733 O O . LEU A 1 101 ? -16.560 -6.453 -8.786 1.00 34.59 101 LEU A O 1
ATOM 737 N N . VAL A 1 102 ? -15.031 -4.834 -8.484 1.00 30.91 102 VAL A N 1
ATOM 738 C CA . VAL A 1 102 ? -15.729 -3.818 -9.264 1.00 30.91 102 VAL A CA 1
ATOM 739 C C . VAL A 1 102 ? -14.786 -3.418 -10.388 1.00 30.91 102 VAL A C 1
ATOM 741 O O . VAL A 1 102 ? -13.677 -2.948 -10.165 1.00 30.91 102 VAL A O 1
ATOM 744 N N . ASN A 1 103 ? -15.235 -3.748 -11.592 1.00 29.48 103 ASN A N 1
ATOM 745 C CA . ASN A 1 103 ? -14.581 -3.609 -12.885 1.00 29.48 103 ASN A CA 1
ATOM 746 C C . ASN A 1 103 ? -13.821 -2.267 -13.039 1.00 29.48 103 ASN A C 1
ATOM 748 O O . ASN A 1 103 ? -14.440 -1.221 -12.828 1.00 29.48 103 ASN A O 1
ATOM 752 N N . PRO A 1 104 ? -12.530 -2.245 -13.432 1.00 33.22 104 PRO A N 1
ATOM 753 C CA . PRO A 1 104 ? -11.806 -0.998 -13.627 1.00 33.22 104 PRO A CA 1
ATOM 754 C C . PRO A 1 104 ? -12.178 -0.423 -14.992 1.00 33.22 104 PRO A C 1
ATOM 756 O O . PRO A 1 104 ? -11.644 -0.821 -16.026 1.00 33.22 104 PRO A O 1
ATOM 759 N N . GLN A 1 105 ? -13.101 0.534 -15.008 1.00 30.27 105 GLN A N 1
ATOM 760 C CA . GLN A 1 105 ? -13.172 1.470 -16.117 1.00 30.27 105 GLN A CA 1
ATOM 761 C C . GLN A 1 105 ? -12.491 2.773 -15.708 1.00 30.27 105 GLN A C 1
ATOM 763 O O . GLN A 1 105 ? -13.002 3.527 -14.890 1.00 30.27 105 GLN A O 1
ATOM 768 N N . HIS A 1 106 ? -11.361 3.006 -16.375 1.00 28.20 106 HIS A N 1
ATOM 769 C CA . HIS A 1 106 ? -10.749 4.299 -16.650 1.00 28.20 106 HIS A CA 1
ATOM 770 C C . HIS A 1 106 ? -9.907 4.927 -15.529 1.00 28.20 106 HIS A C 1
ATOM 772 O O . HIS A 1 106 ? -10.370 5.286 -14.453 1.00 28.20 106 HIS A O 1
ATOM 778 N N . THR A 1 107 ? -8.635 5.104 -15.883 1.00 36.44 107 THR A N 1
ATOM 779 C CA . THR A 1 107 ? -7.620 5.977 -15.300 1.00 36.44 107 THR A CA 1
ATOM 780 C C . THR A 1 107 ? -8.210 7.293 -14.800 1.00 36.44 107 THR A C 1
ATOM 782 O O . THR A 1 107 ? -8.551 8.148 -15.609 1.00 36.44 107 THR A O 1
ATOM 785 N N . LEU A 1 108 ? -8.283 7.483 -13.485 1.00 31.17 108 LEU A N 1
ATOM 786 C CA . LEU A 1 108 ? -8.508 8.781 -12.851 1.00 31.17 108 LEU A CA 1
ATOM 787 C C . LEU A 1 108 ? -7.790 8.755 -11.500 1.00 31.17 108 LEU A C 1
ATOM 789 O O . LEU A 1 108 ? -8.148 7.969 -10.624 1.00 31.17 108 LEU A O 1
ATOM 793 N N . GLY A 1 109 ? -6.770 9.604 -11.341 1.00 35.97 109 GLY A N 1
ATOM 794 C CA . GLY A 1 109 ? -6.216 9.913 -10.028 1.00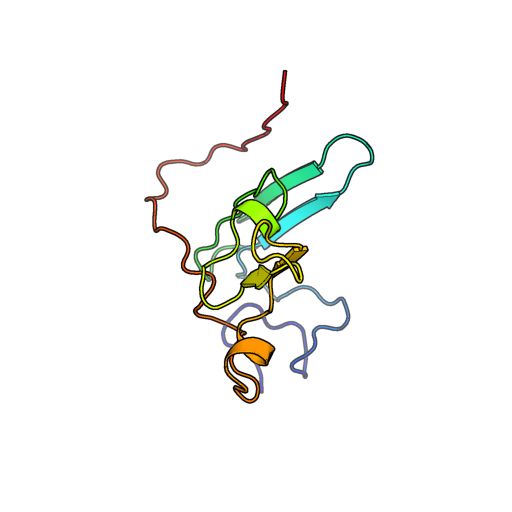 35.97 109 GLY A CA 1
ATOM 795 C C . GLY A 1 109 ? -7.356 10.365 -9.120 1.00 35.97 109 GLY A C 1
ATOM 796 O O . GLY A 1 109 ? -7.991 11.388 -9.371 1.00 35.97 109 GLY A O 1
ATOM 797 N N . PHE A 1 110 ? -7.666 9.559 -8.109 1.00 32.69 110 PHE A N 1
ATOM 798 C CA . PHE A 1 110 ? -8.729 9.845 -7.157 1.00 32.69 110 PHE A CA 1
ATOM 799 C C . PHE A 1 110 ? -8.134 10.582 -5.957 1.00 32.69 110 PHE A C 1
ATOM 801 O O . PHE A 1 110 ? -7.950 10.025 -4.880 1.00 32.69 110 PHE A O 1
ATOM 808 N N . SER A 1 111 ? -7.872 11.876 -6.121 1.00 36.94 111 SER A N 1
ATOM 809 C CA . SER A 1 111 ? -7.712 12.795 -4.996 1.00 36.94 111 SER A CA 1
ATOM 810 C C . SER A 1 111 ? -9.091 13.054 -4.385 1.00 36.94 111 SER A C 1
ATOM 812 O O . SER A 1 111 ? -9.785 14.011 -4.725 1.00 36.94 111 SER A O 1
ATOM 814 N N . ARG A 1 112 ? -9.538 12.187 -3.467 1.00 38.16 112 ARG A N 1
ATOM 815 C CA . ARG A 1 112 ? -10.669 12.535 -2.594 1.00 38.16 112 ARG A CA 1
ATOM 816 C C . ARG A 1 112 ? -10.190 13.529 -1.533 1.00 38.16 112 ARG A C 1
ATOM 818 O O . ARG A 1 112 ? -9.874 13.153 -0.409 1.00 38.16 112 ARG A O 1
ATOM 825 N N . GLY A 1 113 ? -10.181 14.811 -1.900 1.00 30.91 113 GLY A N 1
ATOM 826 C CA . GLY A 1 113 ? -10.415 15.886 -0.942 1.00 30.91 113 GLY A CA 1
ATOM 827 C C . GLY A 1 113 ? -11.817 15.707 -0.372 1.00 30.91 113 GLY A C 1
ATOM 828 O O . GLY A 1 113 ? -12.796 15.740 -1.118 1.00 30.91 113 GLY A O 1
ATOM 829 N N . LEU A 1 114 ? -11.921 15.436 0.927 1.00 33.78 114 LEU A N 1
ATOM 830 C CA . LEU A 1 114 ? -13.196 15.592 1.614 1.00 33.78 114 LEU A CA 1
ATOM 831 C C . LEU A 1 114 ? -13.388 17.084 1.856 1.00 33.78 114 LEU A C 1
ATOM 833 O O . LEU A 1 114 ? -12.756 17.639 2.750 1.00 33.78 114 LEU A O 1
ATOM 837 N N . SER A 1 115 ? -14.217 17.713 1.023 1.00 30.19 115 SER A N 1
ATOM 838 C CA . SER A 1 115 ? -14.968 18.889 1.459 1.00 30.19 115 SER A CA 1
ATOM 839 C C . SER A 1 115 ? -16.192 18.456 2.255 1.00 30.19 115 SER A C 1
ATOM 841 O O . SER A 1 115 ? -16.664 17.312 2.048 1.00 30.19 115 SER A O 1
#

Secondary structure (DSSP, 8-state):
---SSS--SSSSS-TTPPPPSS--EEEEE--SS--EEEEE-TT--SS--------S-HHHH--GGGEEE-TTSSSEEEE--HHHHHT-SS--SSSS-------------------

Foldseek 3Di:
DADPWQGQDDDPDNVPGTGQPPDWDWDWDDDPVDIFIDTDCPRHDDDDDDDDDDPDDCQVVADPLQFDADPVRPGGPDGHDPCVSVVDPDPPPDDPPPPPDDDDDDDDRDPPPDD

Radius of gyration: 18.3 Å; chains: 1; bounding box: 42×41×46 Å